Protein AF-Q9HMN7-F1 (afdb_monomer)

Secondary structure (DSSP, 8-state):
-HHHHHHHHHHHHHHHHHHHTT---S-HHHHHHHHHHHHHHHHHHHHHHHHHHHHHHHHTT--HHHHHHHHHHHHHHHHHHHHHHHHHHHH-

Radius of gyration: 16.13 Å; Cα contacts (8 Å, |Δi|>4): 81; chains: 1; bounding box: 36×23×44 Å

Mean predicted aligned error: 3.24 Å

pLDDT: mean 95.31, std 3.78, range [69.5, 98.12]

Solvent-accessible surface area (backbone atoms only — not comparable to full-atom values): 4837 Å² total; per-residue (Å²): 111,65,42,73,59,48,22,34,52,50,17,47,50,53,45,50,53,28,53,76,69,73,64,68,83,70,60,61,69,58,45,19,49,32,32,29,53,18,36,43,54,41,52,55,49,46,52,52,48,43,53,53,38,48,51,50,26,60,76,69,74,46,63,49,80,80,48,30,54,57,49,41,50,57,50,43,54,55,47,41,53,54,39,40,53,52,31,41,71,75,75,108

Foldseek 3Di:
DCLQVVQLVVLLVVQVVCVVVVNDDDDSVLSSQLSSQLSVVLVVVLVVLLVVFVVVCVVVVHDCVVTSVVRSVVVSVVSSVVSSVVSVVVRD

Nearest PDB structures (foldseek):
  4u9l-assembly1_A  TM=6.941E-01  e=2.183E+00  Thermus thermophilus HB8

Organism: Halobacterium salinarum (strain ATCC 700922 / JCM 11081 / NRC-1) (NCBI:txid64091)

Sequence (92 aa):
MLAITVFPVVGAGAWGVAAATGSVRLPVGVVIAVAAVAGASLAVLAVAVTLLATYAAYRFELDPDDVVIPVVTNTCDVLGVVVLFGAVEVLV

InterPro domains:
  IPR006667 SLC41A/MgtE, integral membrane domain [PF01769] (4-86)
  IPR036739 SLC41A/MgtE divalent cation transporters, integral membrane domain superfamily [G3DSA:1.10.357.20] (1-92)
  IPR036739 SLC41A/MgtE divalent cation transporters, integral membrane domain superfamily [SSF161093] (10-89)

Structure (mmCIF, N/CA/C/O backbone):
data_AF-Q9HMN7-F1
#
_entry.id   AF-Q9HMN7-F1
#
loop_
_atom_site.group_PDB
_atom_site.id
_atom_site.type_symbol
_atom_site.label_atom_id
_atom_site.label_alt_id
_atom_site.label_comp_id
_atom_site.label_asym_id
_atom_site.label_entity_id
_atom_site.label_seq_id
_atom_site.pdbx_PDB_ins_code
_atom_site.Cartn_x
_atom_site.Cartn_y
_atom_site.Cartn_z
_atom_site.occupancy
_atom_site.B_iso_or_equiv
_atom_site.auth_seq_id
_atom_site.auth_comp_id
_atom_site.auth_asym_id
_atom_site.auth_atom_id
_atom_site.pdbx_PDB_model_num
ATOM 1 N N . MET A 1 1 ? 5.615 -9.543 2.573 1.00 69.50 1 MET A N 1
ATOM 2 C CA . MET A 1 1 ? 5.655 -9.718 4.043 1.00 69.50 1 MET A CA 1
ATOM 3 C C . MET A 1 1 ? 5.365 -8.421 4.779 1.00 69.50 1 MET A C 1
ATOM 5 O O . MET A 1 1 ? 4.404 -8.410 5.531 1.00 69.50 1 MET A O 1
ATOM 9 N N . LEU A 1 2 ? 6.078 -7.320 4.496 1.00 85.94 2 LEU A N 1
ATOM 10 C CA . LEU A 1 2 ? 5.780 -6.008 5.098 1.00 85.94 2 LEU A CA 1
ATOM 11 C C . LEU A 1 2 ? 4.328 -5.552 4.898 1.00 85.94 2 LEU A C 1
ATOM 13 O O . LEU A 1 2 ? 3.722 -5.069 5.839 1.00 85.94 2 LEU A O 1
ATOM 17 N N . ALA A 1 3 ? 3.732 -5.759 3.720 1.00 85.00 3 ALA A N 1
ATOM 18 C CA . ALA A 1 3 ? 2.338 -5.364 3.496 1.00 85.00 3 ALA A CA 1
ATOM 19 C C . ALA A 1 3 ? 1.360 -6.014 4.500 1.00 85.00 3 ALA A C 1
ATOM 21 O O . ALA A 1 3 ? 0.498 -5.346 5.060 1.00 85.00 3 ALA A O 1
ATOM 22 N N . ILE A 1 4 ? 1.541 -7.304 4.797 1.00 87.75 4 ILE A N 1
ATOM 23 C CA . ILE A 1 4 ? 0.649 -8.055 5.693 1.00 87.75 4 ILE A CA 1
ATOM 24 C C . ILE A 1 4 ? 0.769 -7.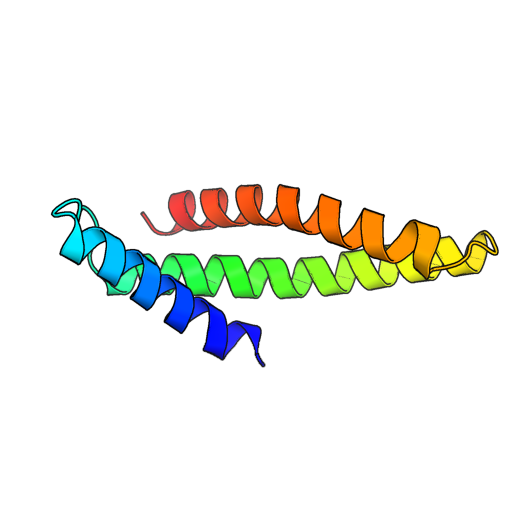564 7.140 1.00 87.75 4 ILE A C 1
ATOM 26 O O . ILE A 1 4 ? -0.191 -7.657 7.891 1.00 87.75 4 ILE A O 1
ATOM 30 N N . THR A 1 5 ? 1.923 -7.031 7.544 1.00 91.50 5 THR A N 1
ATOM 31 C CA . THR A 1 5 ? 2.132 -6.539 8.911 1.00 91.50 5 THR A CA 1
ATOM 32 C C . THR A 1 5 ? 1.850 -5.045 9.049 1.00 91.50 5 THR A C 1
ATOM 34 O O . THR A 1 5 ? 1.250 -4.628 10.033 1.00 91.50 5 THR A O 1
ATOM 37 N N . VAL A 1 6 ? 2.238 -4.231 8.066 1.00 94.50 6 VAL A N 1
ATOM 38 C CA . VAL A 1 6 ? 2.150 -2.766 8.122 1.00 94.50 6 VAL A CA 1
ATOM 39 C C . VAL A 1 6 ? 0.720 -2.280 7.908 1.00 94.50 6 VAL A C 1
ATOM 41 O O . VAL A 1 6 ? 0.254 -1.437 8.667 1.00 94.50 6 VAL A O 1
ATOM 44 N N . PHE A 1 7 ? -0.015 -2.812 6.930 1.00 94.69 7 PHE A N 1
ATOM 45 C CA . PHE A 1 7 ? -1.350 -2.293 6.621 1.00 94.69 7 PHE A CA 1
ATOM 46 C C . PHE A 1 7 ? -2.395 -2.514 7.728 1.00 94.69 7 PHE A C 1
ATOM 48 O O . PHE A 1 7 ? -3.153 -1.581 7.994 1.00 94.69 7 PHE A O 1
ATOM 55 N N . PRO A 1 8 ? -2.424 -3.653 8.450 1.00 94.81 8 PRO A N 1
ATOM 56 C CA . PRO A 1 8 ? -3.260 -3.776 9.644 1.00 94.81 8 PRO A CA 1
ATOM 57 C C . PRO A 1 8 ? -2.926 -2.739 10.720 1.00 94.81 8 PRO A C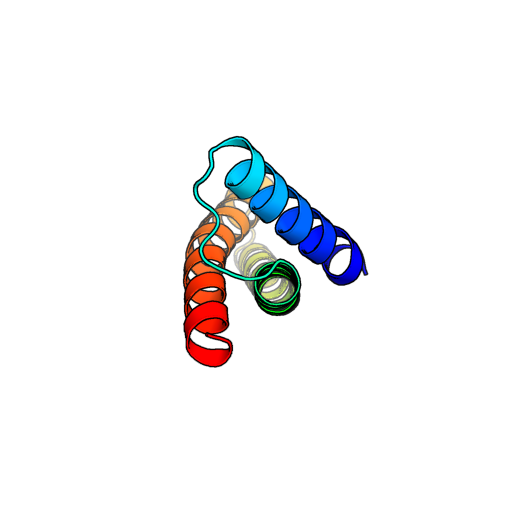 1
ATOM 59 O O . PRO A 1 8 ? -3.832 -2.181 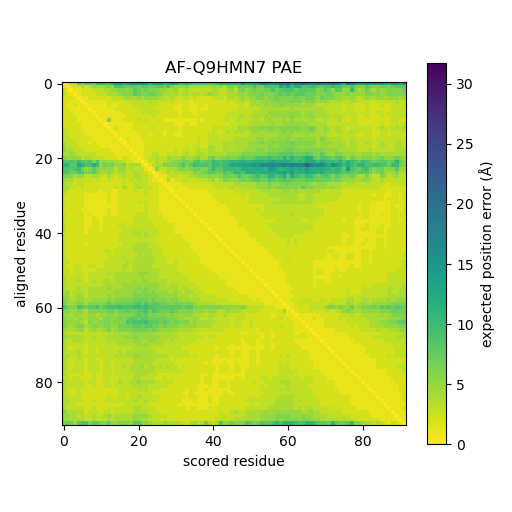11.336 1.00 94.81 8 PRO A O 1
ATOM 62 N N . VAL A 1 9 ? -1.636 -2.444 10.920 1.00 96.12 9 VAL A N 1
ATOM 63 C CA . VAL A 1 9 ? -1.183 -1.419 11.873 1.00 96.12 9 VAL A CA 1
ATOM 64 C C . VAL A 1 9 ? -1.629 -0.028 11.422 1.00 96.12 9 VAL A C 1
ATOM 66 O O . VAL A 1 9 ? -2.115 0.747 12.242 1.00 96.12 9 VAL A O 1
ATOM 69 N N . VAL A 1 10 ? -1.549 0.275 10.124 1.00 95.19 10 VAL A N 1
ATOM 70 C CA . VAL A 1 10 ? -2.068 1.526 9.548 1.00 95.19 10 VAL A CA 1
ATOM 71 C C . VAL A 1 10 ? -3.581 1.635 9.753 1.00 95.19 10 VAL A C 1
ATOM 73 O O . VAL A 1 10 ? -4.054 2.682 10.187 1.00 95.19 10 VAL A O 1
ATOM 76 N N . GLY A 1 11 ? -4.340 0.560 9.520 1.00 95.06 11 GLY A N 1
ATOM 77 C CA . GLY A 1 11 ? -5.785 0.526 9.765 1.00 95.06 11 GLY A CA 1
ATOM 78 C C . GLY A 1 11 ? -6.142 0.748 11.238 1.00 95.06 11 GLY A C 1
ATOM 79 O O . GLY A 1 11 ? -7.028 1.546 11.549 1.00 95.06 11 GLY A O 1
ATOM 80 N N . ALA A 1 12 ? -5.412 0.110 12.156 1.00 95.94 12 ALA A N 1
ATOM 81 C CA . ALA A 1 12 ? -5.571 0.326 13.593 1.00 95.94 12 ALA A CA 1
ATOM 82 C C . ALA A 1 12 ? -5.247 1.778 13.989 1.00 9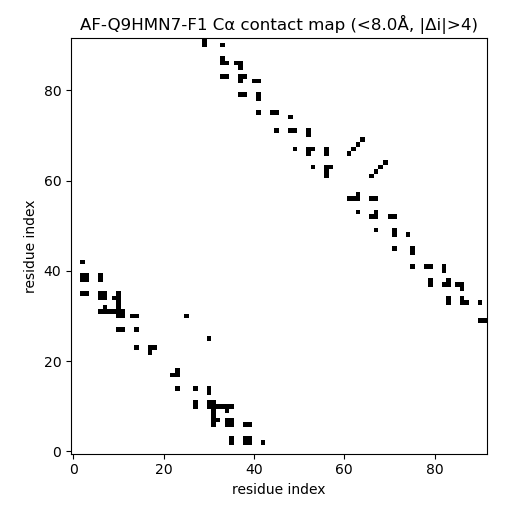5.94 12 ALA A C 1
ATOM 84 O O . ALA A 1 12 ? -5.983 2.384 14.767 1.00 95.94 12 ALA A O 1
ATOM 85 N N . GLY A 1 13 ? -4.189 2.357 13.413 1.00 95.06 13 GLY A N 1
ATOM 86 C CA . GLY A 1 13 ? -3.823 3.761 13.600 1.00 95.06 13 GLY A CA 1
ATOM 87 C C . GLY A 1 13 ? -4.901 4.721 13.094 1.00 95.06 13 GLY A C 1
ATOM 88 O O . GLY A 1 13 ? -5.306 5.623 13.825 1.00 95.06 13 GLY A O 1
ATOM 89 N N . ALA A 1 14 ? -5.427 4.491 11.889 1.00 94.00 14 ALA A N 1
ATOM 90 C CA . ALA A 1 14 ? -6.508 5.287 11.309 1.00 94.00 14 ALA A CA 1
ATOM 91 C C . ALA A 1 14 ? -7.777 5.241 12.175 1.00 94.00 14 ALA A C 1
ATOM 93 O O . ALA A 1 14 ? -8.381 6.279 12.449 1.00 94.00 14 ALA A O 1
ATOM 94 N N . TRP A 1 15 ? -8.144 4.056 12.674 1.00 96.69 15 TRP A N 1
ATOM 95 C CA . TRP A 1 15 ? -9.249 3.923 13.621 1.00 96.69 15 TRP A CA 1
ATOM 96 C C . TRP A 1 15 ? -8.969 4.657 14.940 1.00 96.69 15 TRP A C 1
ATOM 98 O O . TRP A 1 15 ? -9.855 5.328 15.460 1.00 96.69 15 TRP A O 1
ATOM 108 N N . GLY A 1 16 ? -7.738 4.595 15.458 1.00 96.19 16 GLY A N 1
ATOM 109 C CA . GLY A 1 16 ? -7.333 5.319 16.667 1.00 96.19 16 GLY A CA 1
ATOM 110 C C . GLY A 1 16 ? -7.460 6.840 16.528 1.00 96.19 16 GLY A C 1
ATOM 111 O O . GLY A 1 16 ? -7.959 7.502 17.437 1.00 96.19 16 GLY A O 1
ATOM 112 N N . VAL A 1 17 ? -7.096 7.396 15.369 1.00 95.62 17 VAL A N 1
ATOM 113 C CA . VAL A 1 17 ? -7.305 8.822 15.059 1.00 95.62 17 VAL A CA 1
ATOM 114 C C . VAL A 1 17 ? -8.799 9.156 14.980 1.00 95.62 17 VAL A C 1
ATOM 116 O O . VAL A 1 17 ? -9.236 10.173 15.525 1.00 95.62 17 VAL A O 1
ATOM 119 N N . ALA A 1 18 ? -9.609 8.290 14.366 1.00 94.00 18 ALA A N 1
ATOM 120 C CA . ALA A 1 18 ? -11.062 8.466 14.330 1.00 94.00 18 ALA A CA 1
ATOM 121 C C . ALA A 1 18 ? -11.683 8.421 15.742 1.00 94.00 18 ALA A C 1
ATOM 123 O O . ALA A 1 18 ? -12.557 9.225 16.067 1.00 94.00 18 ALA A O 1
ATOM 124 N N . ALA A 1 19 ? -11.186 7.538 16.612 1.00 94.06 19 ALA A N 1
ATOM 125 C CA . ALA A 1 19 ? -11.580 7.451 18.018 1.00 94.06 19 ALA A CA 1
ATOM 126 C C . ALA A 1 19 ? -11.234 8.720 18.798 1.00 94.06 19 ALA A C 1
ATOM 128 O O . ALA A 1 19 ? -12.098 9.269 19.479 1.00 94.06 19 ALA A O 1
ATOM 129 N N . ALA A 1 20 ? -10.015 9.236 18.641 1.00 95.81 20 ALA A N 1
ATOM 130 C CA . ALA A 1 20 ? -9.577 10.461 19.308 1.00 95.81 20 ALA A CA 1
ATOM 131 C C . ALA A 1 20 ? -10.365 11.708 18.866 1.00 95.81 20 ALA A C 1
ATOM 133 O O . ALA A 1 20 ? -10.539 12.638 19.647 1.00 95.8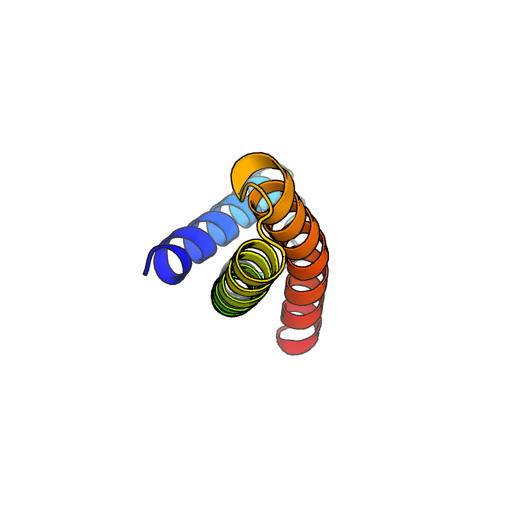1 20 ALA A O 1
ATOM 134 N N . THR A 1 21 ? -10.860 11.724 17.626 1.00 95.06 21 THR A N 1
ATOM 135 C CA . THR A 1 21 ? -11.650 12.834 17.064 1.00 95.06 21 THR A CA 1
ATOM 136 C C . THR A 1 21 ? -13.160 12.676 17.261 1.00 95.06 21 THR A C 1
ATOM 138 O O . THR A 1 21 ? -13.922 13.535 16.823 1.00 95.06 21 THR A O 1
ATOM 141 N N . GLY A 1 22 ? -13.618 11.593 17.903 1.00 91.50 22 GLY A N 1
ATOM 142 C CA . GLY A 1 22 ? -15.045 11.311 18.097 1.00 91.50 22 GLY A CA 1
ATOM 143 C C . GLY A 1 22 ? -15.798 10.970 16.804 1.00 91.50 22 GLY A C 1
ATOM 144 O O . GLY A 1 22 ? -17.023 11.033 16.770 1.00 91.50 22 GLY A O 1
ATOM 145 N N . SER A 1 23 ? -15.083 10.606 15.735 1.00 88.50 23 SER A N 1
ATOM 146 C CA . SER A 1 23 ? -15.625 10.364 14.391 1.00 88.50 23 SER A CA 1
ATOM 147 C C . SER A 1 23 ? -15.776 8.873 14.050 1.00 88.50 23 SER A C 1
ATOM 149 O O . SER A 1 23 ? -15.866 8.490 12.881 1.00 88.50 23 SER A O 1
ATOM 151 N N . VAL A 1 24 ? -15.821 8.000 15.063 1.00 89.56 24 VAL A N 1
ATOM 152 C CA . VAL A 1 24 ? -15.930 6.546 14.869 1.00 89.56 24 VAL A CA 1
ATOM 153 C C . VAL A 1 24 ? -17.290 6.184 14.290 1.00 89.56 24 VAL A C 1
ATOM 155 O O . VAL A 1 24 ? -18.322 6.333 14.939 1.00 89.56 24 VAL A O 1
ATOM 158 N N . ARG A 1 25 ? -17.272 5.654 13.068 1.00 89.31 25 ARG A N 1
ATOM 159 C CA . ARG A 1 25 ? -18.464 5.137 12.377 1.00 89.31 25 ARG A CA 1
ATOM 160 C C . ARG A 1 25 ? -18.419 3.630 12.147 1.00 89.31 25 ARG A C 1
ATOM 162 O O . ARG A 1 25 ? -19.464 3.004 12.037 1.00 89.31 25 ARG A O 1
ATOM 169 N N . LEU A 1 26 ? -17.216 3.064 12.067 1.00 90.62 26 LEU A N 1
ATOM 1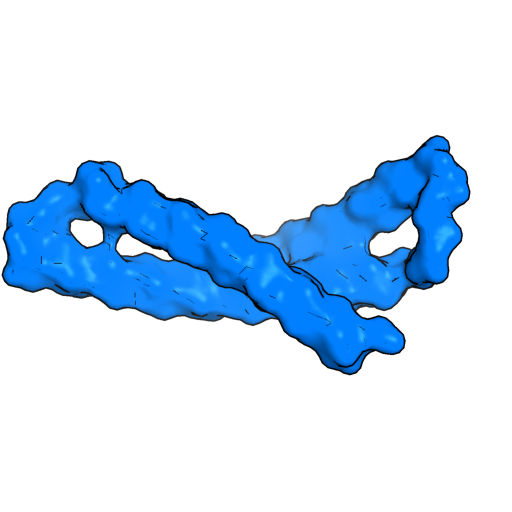70 C CA . LEU A 1 26 ? -16.978 1.654 11.766 1.00 90.62 26 LEU A CA 1
ATOM 171 C C . LEU A 1 26 ? -16.252 0.971 12.934 1.00 90.62 26 LEU A C 1
ATOM 173 O O . LEU A 1 26 ? -15.422 1.606 13.599 1.00 90.62 26 LEU A O 1
ATOM 177 N N . PRO A 1 27 ? -16.522 -0.322 13.185 1.00 94.06 27 PRO A N 1
ATOM 178 C CA . PRO A 1 27 ? -15.773 -1.087 14.169 1.00 94.06 27 PRO A CA 1
ATOM 179 C C . PRO A 1 27 ? -14.321 -1.265 13.709 1.00 94.06 27 PRO A C 1
ATOM 181 O O . PRO A 1 27 ? -14.038 -1.403 12.517 1.00 94.06 27 PRO A O 1
ATOM 184 N N . VAL A 1 28 ? -13.396 -1.315 14.669 1.00 94.50 28 VAL A N 1
ATOM 185 C CA . VAL A 1 28 ? -11.950 -1.401 14.403 1.00 94.50 28 VAL A CA 1
ATOM 186 C C . VAL A 1 28 ? -11.577 -2.585 13.505 1.00 94.50 28 VAL A C 1
ATOM 188 O O . VAL A 1 28 ? -10.743 -2.442 12.616 1.00 94.50 28 VAL A O 1
ATOM 191 N N . GLY A 1 29 ? -12.247 -3.731 13.674 1.00 94.62 29 GLY A N 1
ATOM 192 C CA . GLY A 1 29 ? -11.997 -4.927 12.868 1.00 94.62 29 GLY A CA 1
ATOM 193 C C . GLY A 1 29 ? -12.271 -4.717 11.378 1.00 94.62 29 GLY A C 1
ATOM 194 O O . GLY A 1 29 ? -11.499 -5.194 10.552 1.00 94.62 29 GLY A O 1
ATOM 195 N N . VAL A 1 30 ? -13.308 -3.947 11.033 1.00 95.56 30 VAL A N 1
ATOM 196 C CA . VAL A 1 30 ? -13.642 -3.640 9.633 1.00 95.56 30 VAL A CA 1
ATOM 197 C C . VAL A 1 30 ? -12.597 -2.704 9.030 1.00 95.56 30 VAL A C 1
ATOM 199 O O . VAL A 1 30 ? -12.113 -2.965 7.936 1.00 95.56 30 VAL A O 1
ATOM 202 N N . VAL A 1 31 ? -12.167 -1.670 9.760 1.00 96.50 31 VAL A N 1
ATOM 203 C CA . VAL A 1 31 ? -11.127 -0.739 9.280 1.00 96.50 31 VAL A CA 1
ATOM 204 C C . VAL A 1 31 ? -9.787 -1.452 9.068 1.00 96.50 31 VAL A C 1
ATOM 206 O O . VAL A 1 31 ? -9.124 -1.236 8.055 1.00 96.50 31 VAL A O 1
ATOM 209 N N . ILE A 1 32 ? -9.406 -2.343 9.989 1.00 97.25 32 ILE A N 1
ATOM 210 C CA . ILE A 1 32 ? -8.202 -3.171 9.855 1.00 97.25 32 ILE A CA 1
ATOM 211 C C . ILE A 1 32 ? -8.315 -4.107 8.647 1.00 97.25 32 ILE A C 1
ATOM 213 O O . ILE A 1 32 ? -7.363 -4.205 7.876 1.00 97.25 32 ILE A O 1
ATOM 217 N N . ALA A 1 33 ? -9.459 -4.773 8.462 1.00 96.31 33 ALA A N 1
ATOM 218 C CA . ALA A 1 33 ? -9.674 -5.678 7.336 1.00 96.31 33 ALA A CA 1
ATOM 219 C C . ALA A 1 33 ? -9.609 -4.941 5.990 1.00 96.31 33 ALA A C 1
ATOM 221 O O . ALA A 1 33 ? -8.898 -5.388 5.093 1.00 96.31 33 ALA A O 1
ATOM 222 N N . VAL A 1 34 ? -10.269 -3.783 5.875 1.00 97.38 34 VAL A N 1
ATOM 223 C CA . VAL A 1 34 ? -10.213 -2.924 4.683 1.00 97.38 34 VAL A CA 1
ATOM 224 C C . VAL A 1 34 ? -8.774 -2.515 4.380 1.00 97.38 34 VAL A C 1
ATOM 226 O O . VAL A 1 34 ? -8.308 -2.718 3.260 1.00 97.38 34 VAL A O 1
ATOM 229 N N . ALA A 1 35 ? -8.037 -2.005 5.373 1.00 96.88 35 ALA A N 1
ATOM 230 C CA . ALA A 1 35 ? -6.645 -1.602 5.182 1.00 96.88 35 ALA A CA 1
ATOM 231 C C . ALA A 1 35 ? -5.757 -2.785 4.761 1.00 96.88 35 ALA A C 1
ATOM 233 O O . ALA A 1 35 ? -4.950 -2.654 3.842 1.00 96.88 35 ALA A O 1
ATOM 234 N N . ALA A 1 36 ? -5.925 -3.950 5.393 1.00 96.50 36 ALA A N 1
ATOM 235 C CA . ALA A 1 36 ? -5.159 -5.154 5.091 1.00 96.50 36 ALA A CA 1
ATOM 236 C C . ALA A 1 36 ? -5.421 -5.676 3.670 1.00 96.50 36 ALA A C 1
ATOM 238 O O . ALA A 1 36 ? -4.471 -5.970 2.945 1.00 96.50 36 ALA A O 1
ATOM 239 N N . VAL A 1 37 ? -6.690 -5.766 3.258 1.00 96.75 37 VAL A N 1
ATOM 240 C CA . VAL A 1 37 ? -7.082 -6.234 1.920 1.00 96.75 37 VAL A CA 1
ATOM 241 C C . VAL A 1 37 ? -6.624 -5.250 0.851 1.00 96.75 37 VAL A C 1
ATOM 243 O O . VAL A 1 37 ? -6.016 -5.669 -0.138 1.00 96.75 37 VAL A O 1
ATOM 246 N N . ALA A 1 38 ? -6.842 -3.950 1.063 1.00 97.00 38 ALA A N 1
ATOM 247 C CA . ALA A 1 38 ? -6.413 -2.925 0.122 1.00 97.00 38 ALA A CA 1
ATOM 248 C C . ALA A 1 38 ? -4.887 -2.921 -0.035 1.00 97.00 38 ALA A C 1
ATOM 250 O O . ALA A 1 38 ? -4.363 -2.973 -1.145 1.00 97.00 38 ALA A O 1
ATOM 251 N N . GLY A 1 39 ? -4.162 -2.945 1.082 1.00 96.12 39 GLY A N 1
ATOM 252 C CA . GLY A 1 39 ? -2.709 -2.928 1.091 1.00 96.12 39 GLY A CA 1
ATOM 253 C C . GLY A 1 39 ? -2.056 -4.176 0.507 1.00 96.12 39 GLY A C 1
ATOM 254 O O . GLY A 1 39 ? -1.075 -4.075 -0.230 1.00 96.12 39 GLY A O 1
ATOM 255 N N . ALA A 1 40 ? -2.603 -5.360 0.789 1.00 96.25 40 ALA A N 1
ATOM 256 C CA . ALA A 1 40 ? -2.123 -6.604 0.193 1.00 96.25 40 ALA A CA 1
ATOM 257 C C . ALA A 1 40 ? -2.347 -6.618 -1.326 1.00 96.25 40 ALA A C 1
ATOM 259 O O . ALA A 1 40 ? -1.436 -6.971 -2.075 1.00 96.25 40 ALA A O 1
ATOM 260 N N . SER A 1 41 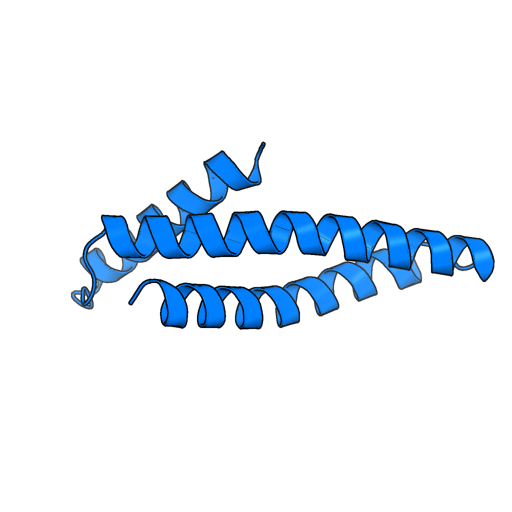? -3.524 -6.177 -1.776 1.00 96.62 41 SER A N 1
ATOM 261 C CA . SER A 1 41 ? -3.858 -6.078 -3.199 1.00 96.62 41 SER A CA 1
ATOM 262 C C . SER A 1 41 ? -2.957 -5.068 -3.913 1.00 96.62 41 SER A C 1
ATOM 264 O O . SER A 1 41 ? -2.363 -5.384 -4.944 1.00 96.62 41 SER A O 1
ATOM 266 N N . LEU A 1 42 ? -2.769 -3.883 -3.323 1.00 96.88 42 LEU A N 1
ATOM 267 C CA . LEU A 1 42 ? -1.881 -2.853 -3.855 1.00 96.88 42 LEU A CA 1
ATOM 268 C C . LEU A 1 42 ? -0.429 -3.332 -3.925 1.00 96.88 42 LEU A C 1
ATOM 270 O O . LEU A 1 42 ? 0.245 -3.042 -4.902 1.00 96.88 42 LEU A O 1
ATOM 274 N N . ALA A 1 43 ? 0.055 -4.099 -2.945 1.00 96.56 43 ALA A N 1
ATOM 275 C CA . ALA A 1 43 ? 1.417 -4.628 -2.972 1.00 96.56 43 ALA A CA 1
ATOM 276 C C . ALA A 1 43 ? 1.657 -5.567 -4.166 1.00 96.56 43 ALA A C 1
ATOM 278 O O . ALA A 1 43 ? 2.714 -5.503 -4.793 1.00 96.56 43 ALA A O 1
ATOM 279 N N . VAL A 1 44 ? 0.680 -6.412 -4.511 1.00 96.69 44 VAL A N 1
ATOM 280 C CA . VAL A 1 44 ? 0.763 -7.278 -5.700 1.00 96.69 44 VAL A CA 1
ATOM 281 C C . VAL A 1 44 ? 0.784 -6.436 -6.976 1.00 96.69 44 VAL A C 1
ATOM 283 O O . VAL A 1 44 ? 1.625 -6.660 -7.848 1.00 96.69 44 VAL A O 1
ATOM 286 N N . LEU A 1 45 ? -0.095 -5.435 -7.068 1.00 97.06 45 LEU A N 1
ATOM 287 C CA . LEU A 1 45 ? -0.140 -4.521 -8.210 1.00 97.06 45 LEU A CA 1
ATOM 288 C C . LEU A 1 45 ? 1.152 -3.712 -8.345 1.00 97.06 45 LEU A C 1
ATOM 290 O O . LEU A 1 45 ? 1.677 -3.599 -9.446 1.00 97.06 45 LEU A O 1
ATOM 294 N N . ALA A 1 46 ? 1.709 -3.216 -7.242 1.00 96.75 46 ALA A N 1
ATOM 295 C CA . ALA A 1 46 ? 2.955 -2.462 -7.229 1.00 96.75 46 ALA A CA 1
ATOM 296 C C . ALA A 1 46 ? 4.122 -3.295 -7.772 1.00 96.75 46 ALA A C 1
ATOM 298 O O . ALA A 1 46 ? 4.905 -2.799 -8.580 1.00 96.75 46 ALA A O 1
ATOM 299 N N . VAL A 1 47 ? 4.210 -4.580 -7.404 1.00 97.06 47 VAL A N 1
ATOM 300 C CA . VAL A 1 47 ? 5.209 -5.498 -7.974 1.00 97.06 47 VAL A CA 1
ATOM 301 C C . VAL A 1 47 ? 5.002 -5.659 -9.480 1.00 97.06 47 VAL A C 1
ATOM 303 O O . VAL A 1 47 ? 5.964 -5.538 -10.236 1.00 97.06 47 VAL A O 1
ATOM 306 N N . ALA A 1 48 ? 3.766 -5.877 -9.935 1.00 98.00 48 ALA A N 1
ATOM 307 C CA . ALA A 1 48 ? 3.470 -6.018 -11.360 1.00 98.00 48 ALA A CA 1
ATOM 308 C C . ALA A 1 48 ? 3.818 -4.748 -12.159 1.00 98.00 48 ALA A C 1
ATOM 310 O O . ALA A 1 48 ? 4.492 -4.831 -13.185 1.00 98.00 48 ALA A O 1
ATOM 311 N N . VAL A 1 49 ? 3.420 -3.573 -11.664 1.00 97.81 49 VAL A N 1
ATOM 312 C CA . VAL A 1 49 ? 3.723 -2.272 -12.279 1.00 97.81 49 VAL A CA 1
ATOM 313 C C . VAL A 1 49 ? 5.228 -2.028 -12.305 1.00 97.81 49 VAL A C 1
ATOM 315 O O . VAL A 1 49 ? 5.748 -1.610 -13.333 1.00 97.81 49 VAL A O 1
ATOM 318 N N . THR A 1 50 ? 5.946 -2.351 -11.226 1.00 97.81 50 THR A N 1
ATOM 319 C CA . THR A 1 50 ? 7.410 -2.215 -11.172 1.00 97.81 50 THR A CA 1
ATOM 320 C C . THR A 1 50 ? 8.083 -3.104 -12.210 1.00 97.81 50 THR A C 1
ATOM 322 O O . THR A 1 50 ? 8.944 -2.636 -12.945 1.00 97.81 50 THR A O 1
ATOM 325 N N . LEU A 1 51 ? 7.672 -4.369 -12.331 1.00 98.12 51 LEU A N 1
ATOM 326 C CA . LEU A 1 51 ? 8.228 -5.280 -13.335 1.00 98.12 51 LEU A CA 1
ATOM 327 C C . LEU A 1 51 ? 7.993 -4.767 -14.761 1.00 98.12 51 LEU A C 1
ATOM 329 O O . LEU A 1 51 ? 8.920 -4.767 -15.569 1.00 98.12 51 LEU A O 1
ATOM 333 N N . LEU A 1 52 ? 6.778 -4.299 -15.057 1.00 97.81 52 LEU A N 1
ATOM 334 C CA . LEU A 1 52 ? 6.423 -3.740 -16.363 1.00 97.81 52 LEU A CA 1
ATOM 335 C C . LEU A 1 52 ? 7.214 -2.464 -16.671 1.00 97.81 52 LEU A C 1
ATOM 337 O O . LEU A 1 52 ? 7.773 -2.344 -17.759 1.00 97.81 52 LEU A O 1
ATOM 341 N N . ALA A 1 53 ? 7.290 -1.536 -15.715 1.00 97.12 53 ALA A N 1
ATOM 342 C CA . ALA A 1 53 ? 7.999 -0.271 -15.869 1.00 97.12 53 ALA A CA 1
ATOM 343 C C . ALA A 1 53 ? 9.505 -0.492 -16.052 1.00 97.12 53 ALA A C 1
ATOM 345 O O . ALA A 1 53 ? 10.087 0.052 -16.988 1.00 97.12 53 ALA A O 1
ATOM 346 N N . THR A 1 54 ? 10.126 -1.346 -15.234 1.00 97.31 54 THR A N 1
ATOM 347 C CA . THR A 1 54 ? 11.551 -1.685 -15.355 1.00 97.31 54 THR A CA 1
ATOM 348 C C . THR A 1 54 ? 11.851 -2.384 -16.676 1.00 97.31 54 THR A C 1
ATOM 350 O O . THR A 1 54 ? 12.839 -2.061 -17.333 1.00 97.31 54 THR A O 1
ATOM 353 N N . TYR A 1 55 ? 10.994 -3.313 -17.109 1.00 97.44 55 TYR A N 1
ATOM 354 C CA . TYR A 1 55 ? 11.170 -3.983 -18.396 1.00 97.44 55 TYR A CA 1
ATOM 355 C C . TYR A 1 55 ? 11.053 -3.007 -19.574 1.00 97.44 55 TYR A C 1
ATOM 357 O O . TYR A 1 55 ? 11.861 -3.058 -20.502 1.00 97.44 55 TYR A O 1
ATOM 365 N N . ALA A 1 56 ? 10.080 -2.094 -19.531 1.00 96.88 56 ALA A N 1
ATOM 366 C CA . ALA A 1 56 ? 9.936 -1.052 -20.538 1.00 96.88 56 ALA A CA 1
ATOM 367 C C . ALA A 1 56 ? 11.160 -0.123 -20.560 1.00 96.88 56 ALA A C 1
ATOM 369 O O . ALA A 1 56 ? 11.725 0.094 -21.628 1.00 96.88 56 ALA A O 1
ATOM 370 N N . ALA A 1 57 ? 11.615 0.355 -19.398 1.00 96.81 57 ALA A N 1
ATOM 371 C CA . ALA A 1 57 ? 12.802 1.201 -19.289 1.00 96.81 57 ALA A CA 1
ATOM 372 C C . ALA A 1 57 ? 14.040 0.517 -19.884 1.00 96.81 57 ALA A C 1
ATOM 374 O O . ALA A 1 57 ? 14.730 1.112 -20.707 1.00 96.81 57 ALA A O 1
ATOM 375 N N . TYR A 1 58 ? 14.246 -0.769 -19.577 1.00 96.69 58 TYR A N 1
ATOM 376 C CA . TYR A 1 58 ? 15.312 -1.568 -20.180 1.00 96.69 58 TYR A CA 1
ATOM 377 C C . TYR A 1 58 ? 15.187 -1.647 -21.708 1.00 9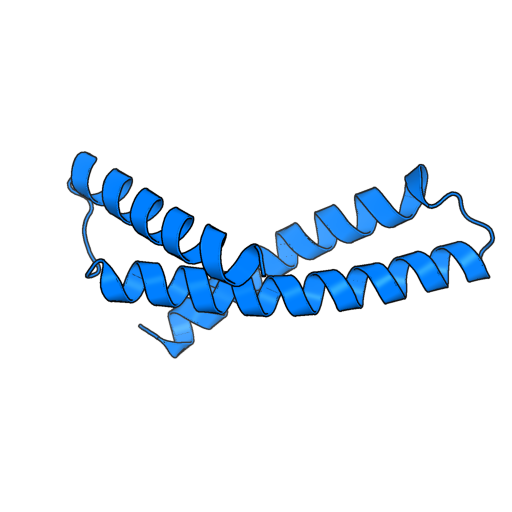6.69 58 TYR A C 1
ATOM 379 O O . TYR A 1 58 ? 16.164 -1.440 -22.424 1.00 96.69 58 TYR A O 1
ATOM 387 N N . ARG A 1 59 ? 13.985 -1.918 -22.234 1.00 97.25 59 ARG A N 1
ATOM 388 C CA . ARG A 1 59 ? 13.759 -2.074 -23.680 1.00 97.25 59 ARG A CA 1
ATOM 389 C C . ARG A 1 59 ? 14.004 -0.789 -24.473 1.00 97.25 59 ARG A C 1
ATOM 391 O O . ARG A 1 59 ? 14.366 -0.882 -25.650 1.00 97.25 59 ARG A O 1
ATOM 398 N N . PHE A 1 60 ? 13.754 0.358 -23.849 1.00 96.38 60 PHE A N 1
ATOM 399 C CA . PHE A 1 60 ? 13.921 1.688 -24.430 1.00 96.38 60 PHE A CA 1
ATOM 400 C C . PHE A 1 60 ? 15.245 2.360 -24.042 1.00 96.38 60 PHE A C 1
ATOM 402 O O . PHE A 1 60 ? 15.441 3.513 -24.411 1.00 96.38 60 PHE A O 1
ATOM 409 N N . GLU A 1 61 ? 16.136 1.657 -23.330 1.00 95.56 61 GLU A N 1
ATOM 410 C CA . GLU A 1 61 ? 17.434 2.180 -22.870 1.00 95.56 61 GLU A CA 1
ATOM 411 C C . GLU A 1 61 ? 17.295 3.476 -22.043 1.00 95.56 61 GLU A C 1
ATOM 413 O O . GLU A 1 61 ? 18.138 4.369 -22.099 1.00 95.56 61 GLU A O 1
ATOM 418 N N . LEU A 1 62 ? 16.202 3.583 -21.280 1.00 95.12 62 LEU A N 1
ATOM 419 C CA . LEU A 1 62 ? 15.909 4.717 -20.404 1.00 95.12 62 LEU A CA 1
ATOM 420 C C . LEU A 1 62 ? 16.550 4.509 -19.032 1.00 95.12 62 LEU A C 1
ATOM 422 O O . LEU A 1 62 ? 16.600 3.380 -18.538 1.00 95.12 62 LEU A O 1
ATOM 426 N N . ASP A 1 63 ? 16.964 5.605 -18.394 1.00 95.88 63 ASP A N 1
ATOM 427 C CA . ASP A 1 63 ? 17.434 5.580 -17.010 1.00 95.88 63 ASP A CA 1
ATOM 428 C C . ASP A 1 63 ? 16.258 5.267 -16.060 1.00 95.88 63 ASP A C 1
ATOM 430 O O . ASP A 1 63 ? 15.285 6.033 -16.017 1.00 95.88 63 ASP A O 1
ATOM 434 N N . PRO A 1 64 ? 16.288 4.144 -15.312 1.00 91.81 64 PRO A N 1
ATOM 435 C CA . PRO A 1 64 ? 15.219 3.780 -14.391 1.00 91.81 64 PRO A CA 1
ATOM 436 C C . PRO A 1 64 ? 14.927 4.832 -13.320 1.00 91.81 64 PRO A C 1
ATOM 438 O O . PRO A 1 64 ? 13.776 4.932 -12.884 1.00 91.81 64 PRO A O 1
ATOM 441 N N . ASP A 1 65 ? 15.917 5.623 -12.915 1.00 94.56 65 ASP A N 1
ATOM 442 C CA . ASP A 1 65 ? 15.726 6.630 -11.873 1.00 94.56 65 ASP A CA 1
ATOM 443 C C . ASP A 1 65 ? 14.838 7.785 -12.367 1.00 94.56 65 ASP A C 1
ATOM 445 O O . ASP A 1 65 ? 13.992 8.283 -11.618 1.00 94.56 65 ASP A O 1
ATOM 449 N N . ASP A 1 66 ? 14.932 8.123 -13.657 1.00 96.62 66 ASP A N 1
ATOM 450 C CA . ASP A 1 66 ? 14.148 9.190 -14.288 1.00 96.62 66 ASP A CA 1
ATOM 451 C C . ASP A 1 66 ? 12.735 8.746 -14.696 1.00 96.62 66 ASP A C 1
ATOM 453 O O . ASP A 1 66 ? 11.827 9.578 -14.788 1.00 96.62 66 ASP A O 1
ATOM 457 N N . VAL A 1 67 ? 12.517 7.447 -14.954 1.00 96.19 67 VAL A N 1
ATOM 458 C CA . VAL A 1 67 ? 11.232 6.956 -15.494 1.00 96.19 67 VAL A CA 1
ATOM 459 C C . VAL A 1 67 ? 10.523 5.934 -14.617 1.00 96.19 67 VAL A C 1
ATOM 461 O O . VAL A 1 67 ? 9.317 6.051 -14.414 1.00 96.19 67 VAL A O 1
ATOM 464 N N . VAL A 1 68 ? 11.218 4.941 -14.059 1.00 97.19 68 VAL A N 1
ATOM 465 C CA . VAL A 1 68 ? 10.567 3.849 -13.318 1.00 97.19 68 VAL A CA 1
ATOM 466 C C . VAL A 1 68 ? 10.057 4.359 -11.980 1.00 97.19 68 VAL A C 1
ATOM 468 O O . VAL A 1 68 ? 8.888 4.140 -11.663 1.00 97.19 68 VAL A O 1
ATOM 471 N N . ILE A 1 69 ? 10.888 5.071 -11.216 1.00 96.31 69 ILE A N 1
ATOM 472 C CA . ILE A 1 69 ? 10.505 5.560 -9.884 1.00 96.31 69 ILE A CA 1
ATOM 473 C C . ILE A 1 69 ? 9.278 6.488 -9.960 1.00 96.31 69 ILE A C 1
ATOM 475 O O . ILE A 1 69 ? 8.302 6.219 -9.245 1.00 96.31 69 ILE A O 1
ATOM 479 N N . PRO A 1 70 ? 9.235 7.521 -10.831 1.00 97.50 70 PRO A N 1
ATOM 480 C CA . PRO A 1 70 ? 8.067 8.396 -10.921 1.00 97.50 70 PRO A CA 1
ATOM 481 C C . PRO A 1 70 ? 6.814 7.674 -11.430 1.00 97.50 70 PRO A C 1
ATOM 483 O O . PRO A 1 70 ? 5.723 7.893 -10.900 1.00 97.50 70 PRO A O 1
ATOM 486 N N . VAL A 1 71 ? 6.956 6.788 -12.425 1.00 97.88 71 VAL A N 1
ATOM 487 C CA . VAL A 1 71 ? 5.825 6.037 -12.995 1.00 97.88 71 VAL A CA 1
ATOM 488 C C . VAL A 1 71 ? 5.230 5.087 -11.966 1.00 97.88 71 VAL A C 1
ATOM 490 O O . VAL A 1 71 ? 4.013 5.092 -11.777 1.00 97.88 71 VAL A O 1
ATOM 493 N N . VAL A 1 72 ? 6.058 4.292 -11.283 1.00 97.94 72 VAL A N 1
ATOM 494 C CA . VAL A 1 72 ? 5.593 3.345 -10.262 1.00 97.94 72 VAL A CA 1
ATOM 495 C C . VAL A 1 72 ? 4.901 4.095 -9.131 1.00 97.94 72 VAL A C 1
ATOM 497 O O . VAL A 1 72 ? 3.799 3.706 -8.756 1.00 97.94 72 VAL A O 1
ATOM 500 N N . THR A 1 73 ? 5.496 5.183 -8.637 1.00 97.00 73 THR A N 1
ATOM 501 C CA . THR A 1 73 ? 4.946 5.959 -7.514 1.00 97.00 73 THR A CA 1
ATOM 502 C C . THR A 1 73 ? 3.583 6.550 -7.866 1.00 97.00 73 THR A C 1
ATOM 504 O O . THR A 1 73 ? 2.594 6.219 -7.221 1.00 97.00 73 THR A O 1
ATOM 507 N N . ASN A 1 74 ? 3.489 7.327 -8.949 1.00 98.00 74 ASN A N 1
ATOM 508 C CA . ASN A 1 74 ? 2.233 7.969 -9.343 1.00 98.00 74 ASN A CA 1
ATOM 509 C C . ASN A 1 74 ? 1.140 6.939 -9.685 1.00 98.00 74 ASN A C 1
ATOM 511 O O . ASN A 1 74 ? -0.022 7.085 -9.309 1.00 98.00 74 ASN A O 1
ATOM 515 N N . THR A 1 75 ? 1.514 5.847 -10.360 1.00 98.00 75 THR A N 1
ATOM 516 C CA . THR A 1 75 ? 0.560 4.777 -10.680 1.00 98.00 75 THR A CA 1
ATOM 517 C C . THR A 1 75 ? 0.065 4.088 -9.410 1.00 98.00 75 THR A C 1
ATOM 519 O O . THR A 1 75 ? -1.134 3.857 -9.275 1.00 98.00 75 THR A O 1
ATOM 522 N N . CYS A 1 76 ? 0.954 3.774 -8.463 1.00 97.38 76 CYS A N 1
ATOM 523 C CA . CYS A 1 76 ? 0.572 3.149 -7.198 1.00 97.38 76 CYS A CA 1
ATOM 524 C C . CYS A 1 76 ? -0.230 4.090 -6.294 1.00 97.38 76 CYS A C 1
ATOM 526 O O . CYS A 1 76 ? -1.090 3.602 -5.569 1.00 97.38 76 CYS A O 1
ATOM 528 N N . ASP A 1 77 ? -0.025 5.405 -6.370 1.00 97.06 77 ASP A N 1
ATOM 529 C CA . ASP A 1 77 ? -0.834 6.385 -5.641 1.00 97.06 77 ASP A CA 1
ATOM 530 C C . ASP A 1 77 ? -2.284 6.380 -6.140 1.00 97.06 77 ASP A C 1
ATOM 532 O O . ASP A 1 77 ? -3.225 6.241 -5.354 1.00 97.06 77 ASP A O 1
ATOM 536 N N . VAL A 1 78 ? -2.479 6.442 -7.462 1.00 98.06 78 VAL A N 1
ATOM 537 C CA . VAL A 1 78 ? -3.817 6.379 -8.070 1.00 98.06 78 VAL A CA 1
ATOM 538 C C . VAL A 1 78 ? -4.466 5.015 -7.826 1.00 98.06 78 VAL A C 1
ATOM 540 O O . VAL A 1 78 ? -5.611 4.944 -7.371 1.00 98.06 78 VAL A O 1
ATOM 543 N N . LEU A 1 79 ? -3.742 3.921 -8.082 1.00 97.62 79 LEU A N 1
ATOM 544 C CA . LEU A 1 79 ? -4.242 2.566 -7.837 1.00 97.62 79 LEU A CA 1
ATOM 545 C C . LEU A 1 79 ? -4.538 2.329 -6.357 1.00 97.62 79 LEU A C 1
ATOM 547 O O . LEU A 1 79 ? -5.500 1.636 -6.044 1.00 97.62 79 LEU A O 1
ATOM 551 N N . GLY A 1 80 ? -3.757 2.909 -5.448 1.00 97.06 80 GLY A N 1
ATOM 552 C CA . GLY A 1 80 ? -3.959 2.781 -4.010 1.00 97.06 80 GLY A CA 1
ATOM 553 C C . GLY A 1 80 ? -5.321 3.302 -3.579 1.00 97.06 80 GLY A C 1
ATOM 554 O O . GLY A 1 80 ? -6.028 2.622 -2.836 1.00 97.06 80 GLY A O 1
ATOM 555 N N . VAL A 1 81 ? -5.739 4.452 -4.113 1.00 97.19 81 VAL A N 1
ATOM 556 C CA . VAL A 1 81 ? -7.082 4.995 -3.878 1.00 97.19 81 VAL A CA 1
ATOM 557 C C . VAL A 1 81 ? -8.151 4.074 -4.467 1.00 97.19 81 VAL A C 1
ATOM 559 O O . VAL A 1 81 ? -9.090 3.709 -3.763 1.00 97.19 81 VAL A O 1
ATOM 562 N N . VAL A 1 82 ? -7.998 3.643 -5.722 1.00 97.88 82 VAL A N 1
ATOM 563 C CA . VAL A 1 82 ? -8.966 2.752 -6.392 1.00 97.88 82 VAL A CA 1
ATOM 564 C C . VAL A 1 82 ? -9.163 1.450 -5.611 1.00 97.88 82 VAL A C 1
ATOM 566 O O . VAL A 1 82 ? -10.291 1.040 -5.345 1.00 97.88 82 VAL A O 1
ATOM 569 N N . VAL A 1 83 ? -8.067 0.819 -5.200 1.00 97.19 83 VAL A N 1
ATOM 570 C CA . VAL A 1 83 ? -8.071 -0.440 -4.452 1.00 97.19 83 VAL A CA 1
ATOM 571 C C . VAL A 1 83 ? -8.652 -0.255 -3.051 1.00 97.19 83 VAL A C 1
ATOM 573 O O . VAL A 1 83 ? -9.376 -1.129 -2.579 1.00 97.19 83 VAL A O 1
ATOM 576 N N . LEU A 1 84 ? -8.386 0.876 -2.391 1.00 96.62 84 LEU A N 1
ATOM 577 C CA . LEU A 1 84 ? -8.988 1.199 -1.099 1.00 96.62 84 LEU A CA 1
ATOM 578 C C . LEU A 1 84 ? -10.513 1.310 -1.203 1.00 96.62 84 LEU A C 1
ATOM 580 O O . LEU A 1 84 ? -11.217 0.691 -0.409 1.00 96.62 84 LEU A O 1
ATOM 584 N N . PHE A 1 85 ? -11.025 2.059 -2.183 1.00 97.50 85 PHE A N 1
ATOM 585 C CA . PHE A 1 85 ? -12.469 2.181 -2.396 1.00 97.50 85 PHE A CA 1
ATOM 586 C C . PHE A 1 85 ? -13.108 0.841 -2.765 1.00 97.50 85 PHE A C 1
ATOM 588 O O . PHE A 1 85 ? -14.140 0.496 -2.196 1.00 97.50 85 PHE A O 1
ATOM 595 N N . GLY A 1 86 ? -12.465 0.049 -3.627 1.00 97.44 86 GLY A N 1
ATOM 596 C CA . GLY A 1 86 ? -12.935 -1.299 -3.947 1.00 97.44 86 GLY A CA 1
ATOM 597 C C . GLY A 1 86 ? -12.977 -2.218 -2.720 1.00 97.44 86 GLY A C 1
ATOM 598 O O . GLY A 1 86 ? -13.938 -2.956 -2.532 1.00 97.44 86 GLY A O 1
ATOM 599 N N . ALA A 1 87 ? -11.977 -2.150 -1.837 1.00 97.06 87 ALA A N 1
ATOM 600 C CA . ALA A 1 87 ? -11.979 -2.918 -0.592 1.00 97.06 87 ALA A CA 1
ATOM 601 C C . ALA A 1 87 ? -13.106 -2.488 0.359 1.00 97.06 87 ALA A C 1
ATOM 603 O O . ALA A 1 87 ? -13.692 -3.340 1.022 1.00 97.06 87 ALA A O 1
ATOM 604 N N . VAL A 1 88 ? -13.420 -1.189 0.415 1.00 96.62 88 VAL A N 1
ATOM 605 C CA . VAL A 1 88 ? -14.578 -0.679 1.162 1.00 96.62 88 VAL A CA 1
ATOM 606 C C . VAL A 1 88 ? -15.875 -1.232 0.575 1.00 96.62 88 VAL A C 1
ATOM 608 O O . VAL A 1 88 ? -16.646 -1.807 1.326 1.00 96.62 88 VAL A O 1
ATOM 611 N N . GLU A 1 89 ? -16.088 -1.133 -0.738 1.00 96.56 89 GLU A N 1
ATOM 612 C CA . GLU A 1 89 ? -17.315 -1.604 -1.406 1.00 96.56 89 GLU A CA 1
ATOM 613 C C . GLU A 1 89 ? -17.566 -3.112 -1.225 1.00 96.56 89 GLU A C 1
ATOM 615 O O . GLU A 1 89 ? -18.709 -3.554 -1.167 1.00 96.56 89 GLU A O 1
ATOM 620 N N . VAL A 1 90 ? -16.504 -3.915 -1.114 1.00 95.69 90 VAL A N 1
ATOM 621 C CA . VAL A 1 90 ? -16.614 -5.370 -0.912 1.00 95.69 90 VAL A CA 1
ATOM 622 C C . VAL A 1 90 ? -16.874 -5.751 0.551 1.00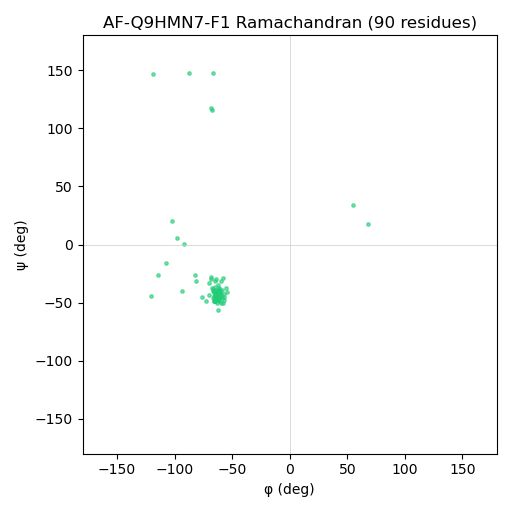 95.69 90 VAL A C 1
ATOM 624 O O . VAL A 1 90 ? -17.490 -6.786 0.808 1.00 95.69 90 VAL A O 1
ATOM 627 N N . LEU A 1 91 ? -16.371 -4.974 1.516 1.00 93.25 91 LEU A N 1
ATOM 628 C CA . LEU A 1 91 ? -16.354 -5.352 2.938 1.00 93.25 91 LEU A CA 1
ATOM 629 C C . LEU A 1 91 ? -17.349 -4.581 3.818 1.00 93.25 91 LEU A C 1
ATOM 631 O O . LEU A 1 91 ? -17.567 -4.998 4.960 1.00 93.25 91 LEU A O 1
ATOM 635 N N . VAL A 1 92 ? -17.896 -3.463 3.336 1.00 92.19 92 VAL A N 1
ATOM 636 C CA . VAL A 1 92 ? -18.790 -2.546 4.067 1.00 92.19 92 VAL A CA 1
ATOM 637 C C . VAL A 1 92 ? -20.105 -2.408 3.318 1.00 92.19 92 VAL A C 1
ATOM 639 O O . VAL A 1 92 ? -21.148 -2.620 3.974 1.00 92.19 92 VAL A O 1
#